Protein AF-A0A8J2PBE9-F1 (afdb_monomer)

Nearest PDB structures (foldseek):
  6i2c-assembly1_A  TM=9.239E-01  e=2.406E-12  Cricetulus griseus
  6ynb-assembly1_A  TM=8.711E-01  e=1.171E-12  Cricetulus griseus
  3fhi-assembly1_A  TM=8.487E-01  e=1.097E-12  Mus musculus
  2vo6-assembly1_A  TM=8.808E-01  e=2.569E-12  Bos taurus
  8x5l-assembly1_A  TM=8.849E-01  e=3.804E-12  Homo sapiens

Sequence (145 aa):
MGNAATKKGDPAENVREWLEKAKEEFEEKWRNPQQTGSTLDDFDRLKTLVRFPSHFSNDLKDLLRNLLQVDLTKRYGNLKNGVNDIKSHKWFQTTDWIAIFQKKVEAPFIPKCKGSGDTSNFDDYEEEVLRISSTERCAKEFADF

Mean predicted aligned error: 14.92 Å

Organism: NCBI:txid39272

Solvent-accessible surface area (backbone atoms only — not comparable to full-atom values): 9651 Å² total; per-residue (Å²): 140,78,90,84,81,83,80,82,74,63,72,66,58,57,52,51,53,49,50,53,52,52,50,50,54,48,52,49,44,65,76,53,59,79,78,68,93,66,54,76,66,49,60,57,36,62,73,76,56,85,81,74,66,84,89,57,51,69,48,53,53,50,53,47,53,35,58,69,35,82,55,61,80,69,11,58,50,60,39,96,65,22,61,50,60,54,62,70,28,75,68,36,67,86,58,58,68,65,42,52,75,69,66,67,57,84,69,97,72,78,84,89,71,90,52,98,83,59,58,88,90,56,84,92,72,88,88,74,82,87,79,79,70,97,56,93,71,64,60,81,84,51,68,87,114

Secondary structure (DSSP, 8-state):
-------PPPHHHHHHHHHHHHHHHHHHHHHS----S--HHHHHHHTT--PPPTTS-HHHHHHHHHHS-SSGGGSTTSSTTTTHHHHTSGGGTT--HHHHHTT-SPPS-----SSTT--TTS-----------SS--STTTTTT-

pLDDT: mean 84.38, std 17.73, range [35.34, 98.38]

Foldseek 3Di:
DDDDDDDDDDPVVVVVVVVVVVVVVVVVCVVPPDPPPQDPVNVVCLLPPDDDDPPDDPLRVVLCCQQSPNPQASHALNDPVRVVCVCVRPVNPVPDPVCVVVVNDDDPDDDDAPDPPGCPVDDDDDDDDDDDDPDDDPCVVVVPD

InterPro domains:
  IPR000961 AGC-kinase, C-terminal [PS51285] (93-145)
  IPR000961 AGC-kinase, C-terminal [SM00133] (93-145)

Radius of gyration: 28.7 Å; Cα contacts (8 Å, |Δi|>4): 51; chains: 1; bounding box: 52×59×82 Å

Structure (mmCIF, N/CA/C/O backbone):
data_AF-A0A8J2PBE9-F1
#
_entry.id   AF-A0A8J2PBE9-F1
#
loop_
_atom_site.group_PDB
_atom_site.id
_atom_site.type_symbol
_atom_site.label_atom_id
_atom_site.label_alt_id
_atom_site.label_comp_id
_atom_site.label_asym_id
_atom_site.label_entity_id
_atom_site.label_seq_id
_atom_site.pdbx_PDB_ins_code
_atom_site.Cartn_x
_atom_site.Cartn_y
_atom_site.Cartn_z
_atom_site.occupancy
_atom_site.B_iso_or_equiv
_atom_site.auth_seq_id
_atom_site.auth_comp_id
_atom_site.auth_asym_id
_atom_site.auth_atom_id
_atom_site.pdbx_PDB_model_num
ATOM 1 N N . MET A 1 1 ? 18.983 40.839 -60.252 1.00 36.47 1 MET A N 1
ATOM 2 C CA . MET A 1 1 ? 19.834 41.339 -59.147 1.00 36.47 1 MET A CA 1
ATOM 3 C C . MET A 1 1 ? 18.947 41.402 -57.909 1.00 36.47 1 MET A C 1
ATOM 5 O O . MET A 1 1 ? 17.977 42.129 -57.970 1.00 36.47 1 MET A O 1
ATOM 9 N N . GLY A 1 2 ? 19.082 40.658 -56.819 1.00 35.34 2 GLY A N 1
ATOM 10 C CA . GLY A 1 2 ? 19.935 39.553 -56.391 1.00 35.34 2 GLY A CA 1
ATOM 11 C C . GLY A 1 2 ? 19.274 38.972 -55.123 1.00 35.34 2 GLY A C 1
ATOM 12 O O . GLY A 1 2 ? 18.630 39.712 -54.383 1.00 35.34 2 GLY A O 1
ATOM 13 N N . ASN A 1 3 ? 19.370 37.659 -54.910 1.00 36.50 3 ASN A N 1
ATOM 14 C CA . ASN A 1 3 ? 18.843 36.989 -53.715 1.00 36.50 3 ASN A CA 1
ATOM 15 C C . ASN A 1 3 ? 19.674 37.372 -52.477 1.00 36.50 3 ASN A C 1
ATOM 17 O O . ASN A 1 3 ? 20.900 37.297 -52.530 1.00 36.50 3 ASN A O 1
ATOM 21 N N . ALA A 1 4 ? 19.027 37.715 -51.357 1.00 37.38 4 ALA A N 1
ATOM 22 C CA . ALA A 1 4 ? 19.686 37.876 -50.059 1.00 37.38 4 ALA A CA 1
ATOM 23 C C . ALA A 1 4 ? 19.420 36.639 -49.188 1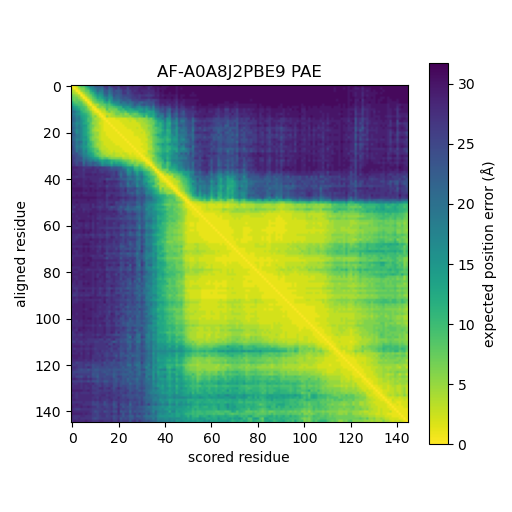.00 37.38 4 ALA A C 1
ATOM 25 O O . ALA A 1 4 ? 18.297 36.384 -48.760 1.00 37.38 4 ALA A O 1
ATOM 26 N N . ALA A 1 5 ? 20.471 35.849 -48.976 1.00 41.44 5 ALA A N 1
ATOM 27 C CA . ALA A 1 5 ? 20.466 34.645 -48.163 1.00 41.44 5 ALA A CA 1
ATOM 28 C C . ALA A 1 5 ? 20.379 34.986 -46.666 1.00 41.44 5 ALA A C 1
ATOM 30 O O . ALA A 1 5 ? 21.195 35.744 -46.138 1.00 41.44 5 ALA A O 1
ATOM 31 N N . THR A 1 6 ? 19.426 34.377 -45.965 1.00 44.22 6 THR A N 1
ATOM 32 C CA . THR A 1 6 ? 19.398 34.307 -44.501 1.00 44.22 6 THR A CA 1
ATOM 33 C C . THR A 1 6 ? 20.598 33.492 -44.016 1.00 44.22 6 THR A C 1
ATOM 35 O O . THR A 1 6 ? 20.675 32.288 -44.272 1.00 44.22 6 THR A O 1
ATOM 38 N N . LYS A 1 7 ? 21.554 34.144 -43.341 1.00 48.62 7 LYS A N 1
ATOM 39 C CA . LYS A 1 7 ? 22.711 33.492 -42.709 1.00 48.62 7 LYS A CA 1
ATOM 40 C C . LYS A 1 7 ? 22.225 32.524 -41.623 1.00 48.62 7 LYS A C 1
ATOM 42 O O . LYS A 1 7 ? 21.691 32.964 -40.611 1.00 48.62 7 LYS A O 1
ATOM 47 N N . LYS A 1 8 ? 22.417 31.215 -41.824 1.00 48.22 8 LYS A N 1
ATOM 48 C CA . LYS A 1 8 ? 22.377 30.227 -40.735 1.00 48.22 8 LYS A CA 1
ATOM 49 C C . LYS A 1 8 ? 23.594 30.480 -39.839 1.00 48.22 8 LYS A C 1
ATOM 51 O O . LYS A 1 8 ? 24.716 30.391 -40.330 1.00 48.22 8 LYS A O 1
ATOM 56 N N . GLY A 1 9 ? 23.352 30.851 -38.581 1.00 53.28 9 GLY A N 1
ATOM 57 C CA . GLY A 1 9 ? 24.383 30.951 -37.545 1.00 53.28 9 GLY A CA 1
ATOM 58 C C . GLY A 1 9 ? 25.032 29.594 -37.267 1.00 53.28 9 GLY A C 1
ATOM 59 O O . GLY A 1 9 ? 24.438 28.550 -37.550 1.00 53.28 9 GLY A O 1
ATOM 60 N N . ASP A 1 10 ? 26.264 29.627 -36.767 1.00 52.12 10 ASP A N 1
ATOM 61 C CA . ASP A 1 10 ? 27.064 28.446 -36.448 1.00 52.12 10 ASP A CA 1
ATOM 62 C C . ASP A 1 10 ? 26.337 27.573 -35.398 1.00 52.12 10 ASP A C 1
ATOM 64 O O . ASP A 1 10 ? 25.977 28.076 -34.329 1.00 52.12 10 ASP A O 1
ATOM 68 N N . PRO A 1 11 ? 26.094 26.273 -35.662 1.00 56.50 11 PRO A N 1
ATOM 69 C CA . PRO A 1 11 ? 25.459 25.365 -34.705 1.00 56.50 11 PRO A CA 1
ATOM 70 C C . PRO A 1 11 ? 26.149 25.323 -33.332 1.00 56.50 11 PRO A C 1
ATOM 72 O O . PRO A 1 11 ? 25.483 25.074 -32.327 1.00 56.50 11 PRO A O 1
ATOM 75 N N . ALA A 1 12 ? 27.462 25.574 -33.277 1.00 55.69 12 ALA A N 1
ATOM 76 C CA . ALA A 1 12 ? 28.240 25.541 -32.041 1.00 55.69 12 ALA A CA 1
ATOM 77 C C . ALA A 1 12 ? 27.987 26.756 -31.128 1.00 55.69 12 ALA A C 1
ATOM 79 O O . ALA A 1 12 ? 28.014 26.610 -29.903 1.00 55.69 12 ALA A O 1
ATOM 80 N N . GLU A 1 13 ? 27.696 27.934 -31.694 1.00 60.78 13 GLU A N 1
ATOM 81 C CA . GLU A 1 13 ? 27.341 29.127 -30.906 1.00 60.78 13 GLU A CA 1
ATOM 82 C C . GLU A 1 13 ? 26.015 28.919 -30.168 1.00 60.78 13 GLU A C 1
ATOM 84 O O . GLU A 1 13 ? 25.896 29.262 -28.994 1.00 60.78 13 GLU A O 1
ATOM 89 N N . ASN A 1 14 ? 25.065 28.238 -30.812 1.00 71.81 14 ASN A N 1
ATOM 90 C CA . ASN A 1 14 ? 23.734 27.980 -30.266 1.00 71.81 14 ASN A CA 1
ATOM 91 C C . ASN A 1 14 ? 23.762 26.990 -29.081 1.00 71.81 14 ASN A C 1
ATOM 93 O O . ASN A 1 14 ? 23.033 27.144 -28.104 1.00 71.81 14 ASN A O 1
ATOM 97 N N . VAL A 1 15 ? 24.643 25.981 -29.135 1.00 74.31 15 VAL A N 1
ATOM 98 C CA . VAL A 1 15 ? 24.850 25.033 -28.022 1.00 74.31 15 VAL A CA 1
ATOM 99 C C . VAL A 1 15 ? 25.562 25.709 -26.854 1.00 74.31 15 VAL A C 1
ATOM 101 O O . VAL A 1 15 ? 25.219 25.468 -25.698 1.00 74.31 15 VAL A O 1
ATOM 104 N N . ARG A 1 16 ? 26.536 26.578 -27.138 1.00 78.75 16 ARG A N 1
ATOM 105 C CA . ARG A 1 16 ? 27.255 27.319 -26.099 1.00 78.75 16 ARG A CA 1
ATOM 106 C C . ARG A 1 16 ? 26.335 28.292 -25.362 1.00 78.75 16 ARG A C 1
ATOM 108 O O . ARG A 1 16 ? 26.376 28.340 -24.138 1.00 78.75 16 ARG A O 1
ATOM 115 N N . GLU A 1 17 ? 25.489 29.013 -26.090 1.00 84.56 17 GLU A N 1
ATOM 116 C CA . GLU A 1 17 ? 24.481 29.906 -25.511 1.00 84.56 17 GLU A CA 1
ATOM 117 C C . GLU A 1 17 ? 23.453 29.127 -24.675 1.00 84.56 17 GLU A C 1
ATOM 119 O O . GLU A 1 17 ? 23.102 29.543 -23.570 1.00 84.56 17 GLU A O 1
ATOM 124 N N . TRP A 1 18 ? 23.041 27.943 -25.142 1.00 83.31 18 TRP A N 1
ATOM 125 C CA . TRP A 1 18 ? 22.171 27.051 -24.376 1.00 83.31 18 TRP A CA 1
ATOM 126 C C . TRP A 1 18 ? 22.820 26.564 -23.071 1.00 83.31 18 TRP A C 1
ATOM 128 O O . TRP A 1 18 ? 22.173 26.593 -22.025 1.00 83.31 18 TRP A O 1
ATOM 138 N N . LEU A 1 19 ? 24.094 26.162 -23.108 1.00 83.06 19 LEU A N 1
ATOM 139 C CA .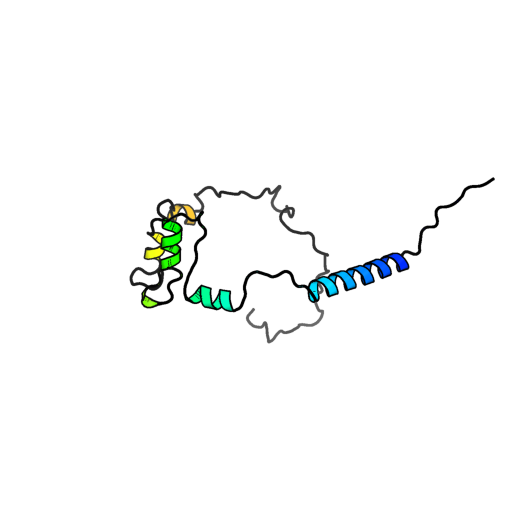 LEU A 1 19 ? 24.827 25.693 -21.926 1.00 83.06 19 LEU A CA 1
ATOM 140 C C . LEU A 1 19 ? 25.042 26.801 -20.891 1.00 83.06 19 LEU A C 1
ATOM 142 O O . LEU A 1 19 ? 24.872 26.552 -19.698 1.00 83.06 19 LEU A O 1
ATOM 146 N N . GLU A 1 20 ? 25.391 28.015 -21.324 1.00 88.38 20 GLU A N 1
ATOM 147 C CA . GLU A 1 20 ? 25.537 29.154 -20.408 1.00 88.38 20 GLU A CA 1
ATOM 148 C C . GLU A 1 20 ? 24.193 29.510 -19.764 1.00 88.38 20 GLU A C 1
ATOM 150 O O . GLU A 1 20 ? 24.119 29.657 -18.545 1.00 88.38 20 GLU A O 1
ATOM 155 N N . LYS A 1 21 ? 23.103 29.520 -20.541 1.00 86.50 21 LYS A N 1
ATOM 156 C CA . LYS A 1 21 ? 21.758 29.758 -20.003 1.00 86.50 21 LYS A CA 1
ATOM 157 C C . LYS A 1 21 ? 21.320 28.667 -19.020 1.00 86.50 21 LYS A C 1
ATOM 159 O O . LYS A 1 21 ? 20.754 28.977 -17.976 1.00 86.50 21 LYS A O 1
ATOM 164 N N . ALA A 1 22 ? 21.614 27.400 -19.315 1.00 80.69 22 ALA A N 1
ATOM 165 C CA . ALA A 1 22 ? 21.316 26.281 -18.422 1.00 80.69 22 ALA A CA 1
ATOM 166 C C . ALA A 1 22 ? 22.119 26.359 -17.112 1.00 80.69 22 ALA A C 1
ATOM 168 O O . ALA A 1 22 ? 21.595 26.063 -16.037 1.00 80.69 22 ALA A O 1
ATOM 169 N N . LYS A 1 23 ? 23.382 26.790 -17.189 1.00 86.31 23 LYS A N 1
ATOM 170 C CA . LYS A 1 23 ? 24.238 27.012 -16.022 1.00 86.31 23 LYS A CA 1
ATOM 171 C C . LYS A 1 23 ? 23.741 28.179 -15.169 1.00 86.31 23 LYS A C 1
ATOM 173 O O . LYS A 1 23 ? 23.702 28.045 -13.950 1.00 86.31 23 LYS A O 1
ATOM 178 N N . GLU A 1 24 ? 23.345 29.295 -15.780 1.00 87.38 24 GLU A N 1
ATOM 179 C CA . GLU A 1 24 ? 22.753 30.432 -15.063 1.00 87.38 24 GLU A CA 1
ATOM 180 C C . GLU A 1 24 ? 21.448 30.044 -14.366 1.00 87.38 24 GLU A C 1
ATOM 182 O O . GLU A 1 24 ? 21.283 30.339 -13.184 1.00 87.38 24 GLU A O 1
ATOM 187 N N . GLU A 1 25 ? 20.563 29.320 -15.055 1.00 81.81 25 GLU A N 1
ATOM 188 C CA . GLU A 1 25 ? 19.296 28.844 -14.493 1.00 81.81 25 GLU A CA 1
ATOM 189 C C . GLU A 1 25 ? 19.521 27.857 -13.334 1.00 81.81 25 GLU A C 1
ATOM 191 O O . GLU A 1 25 ? 18.823 27.910 -12.318 1.00 81.81 25 GLU A O 1
ATOM 196 N N . PHE A 1 26 ? 20.519 26.974 -13.451 1.00 82.69 26 PHE A N 1
ATOM 197 C CA . PHE A 1 26 ? 20.928 26.082 -12.367 1.00 82.69 26 PHE A CA 1
ATOM 198 C C . PHE A 1 26 ? 21.463 26.865 -11.166 1.00 82.69 26 PHE A C 1
ATOM 200 O O . PHE A 1 26 ? 21.021 26.637 -10.045 1.00 82.69 26 PHE A O 1
ATOM 207 N N . GLU A 1 27 ? 22.380 27.805 -11.387 1.00 77.81 27 GLU A N 1
ATOM 208 C CA . GLU A 1 27 ? 22.971 28.642 -10.340 1.00 77.81 27 GLU A CA 1
ATOM 209 C C . GLU A 1 27 ? 21.934 29.547 -9.657 1.00 77.81 27 GLU A C 1
ATOM 211 O O . GLU A 1 27 ? 22.010 29.784 -8.451 1.00 77.81 27 GLU A O 1
ATOM 216 N N . GLU A 1 28 ? 20.938 30.036 -10.396 1.00 82.19 28 GLU A N 1
ATOM 217 C CA . GLU A 1 28 ? 19.802 30.777 -9.850 1.00 82.19 28 GLU A CA 1
ATOM 218 C C . GLU A 1 28 ? 18.911 29.874 -8.988 1.00 82.19 28 GLU A C 1
ATOM 220 O O . GLU A 1 28 ? 18.625 30.219 -7.839 1.00 82.19 28 GLU A O 1
ATOM 225 N N . LYS A 1 29 ? 18.551 28.682 -9.482 1.00 73.94 29 LYS A N 1
ATOM 226 C CA . LYS A 1 29 ? 17.816 27.665 -8.705 1.00 73.94 29 LYS A CA 1
ATOM 227 C C . LYS A 1 29 ? 18.601 27.178 -7.486 1.00 73.94 29 LYS A C 1
ATOM 229 O O . LYS A 1 29 ? 17.998 26.847 -6.471 1.00 73.94 29 LYS A O 1
ATOM 234 N N . TRP A 1 30 ? 19.928 27.142 -7.567 1.00 71.88 30 TRP A N 1
ATOM 235 C CA . TRP A 1 30 ? 20.810 26.709 -6.485 1.00 71.88 30 TRP A CA 1
ATOM 236 C C . TRP A 1 30 ? 20.982 27.785 -5.410 1.00 71.88 30 TRP A C 1
ATOM 238 O O . TRP A 1 30 ? 20.957 27.481 -4.218 1.00 71.88 30 TRP A O 1
ATOM 248 N N . ARG A 1 31 ? 21.109 29.057 -5.811 1.00 75.38 31 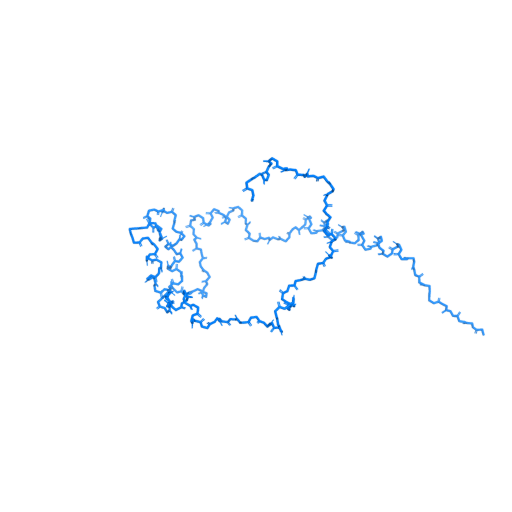ARG A N 1
ATOM 249 C CA . ARG A 1 31 ? 21.135 30.201 -4.883 1.00 75.38 31 ARG A CA 1
ATOM 250 C C . ARG A 1 31 ? 19.765 30.509 -4.284 1.00 75.38 31 ARG A C 1
ATOM 252 O O . ARG A 1 31 ? 19.706 31.090 -3.203 1.00 75.38 31 ARG A O 1
ATOM 259 N N . ASN A 1 32 ? 18.687 30.131 -4.967 1.00 71.69 32 ASN A N 1
ATOM 260 C CA . ASN A 1 32 ? 17.315 30.337 -4.522 1.00 71.69 32 ASN A CA 1
ATOM 261 C C . ASN A 1 32 ? 16.502 29.034 -4.645 1.00 71.69 32 ASN A C 1
ATOM 263 O O . ASN A 1 32 ? 15.627 28.926 -5.512 1.00 71.69 32 ASN A O 1
ATOM 267 N N . PRO A 1 33 ? 16.802 28.022 -3.807 1.00 64.44 33 PRO A N 1
ATOM 268 C CA . PRO A 1 33 ? 16.085 26.759 -3.845 1.00 64.44 33 PRO A CA 1
ATOM 269 C C . PRO A 1 33 ? 14.603 27.010 -3.574 1.00 64.44 33 PRO A C 1
ATOM 271 O O . PRO A 1 33 ? 14.241 27.744 -2.650 1.00 64.44 33 PRO A O 1
ATOM 274 N N . GLN A 1 34 ? 13.730 26.392 -4.377 1.00 58.12 34 GLN A N 1
ATOM 275 C CA . GLN A 1 34 ? 12.309 26.359 -4.050 1.00 58.12 34 GLN A CA 1
ATOM 276 C C . GLN A 1 34 ? 12.175 25.788 -2.642 1.00 58.12 34 GLN A C 1
ATOM 278 O O . GLN A 1 34 ? 12.642 24.683 -2.369 1.00 58.12 34 GLN A O 1
ATOM 283 N N . GLN A 1 35 ? 11.567 26.565 -1.749 1.00 59.44 35 GLN A N 1
ATOM 284 C CA . GLN A 1 35 ? 11.311 26.155 -0.377 1.00 59.44 35 GLN A CA 1
ATOM 285 C C . GLN A 1 35 ? 10.375 24.942 -0.411 1.00 59.44 35 GLN A C 1
ATOM 287 O O . GLN A 1 35 ? 9.153 25.083 -0.469 1.00 59.44 35 GLN A O 1
ATOM 292 N N . THR A 1 36 ? 10.931 23.731 -0.397 1.00 55.00 36 THR A N 1
ATOM 293 C CA . THR A 1 36 ? 10.186 22.544 0.015 1.00 55.00 36 THR A CA 1
ATOM 294 C C . THR A 1 36 ? 9.790 22.810 1.457 1.00 55.00 36 THR A C 1
ATOM 296 O O . THR A 1 36 ? 10.666 22.937 2.309 1.00 55.00 36 THR A O 1
ATOM 299 N N . GLY A 1 37 ? 8.493 23.008 1.702 1.00 55.69 37 GLY A N 1
ATOM 300 C CA . GLY A 1 37 ? 7.926 23.532 2.951 1.00 55.69 37 GLY A CA 1
ATOM 301 C C . GLY A 1 37 ? 8.041 22.608 4.167 1.00 55.69 37 GLY A C 1
ATOM 302 O O . GLY A 1 37 ? 7.071 22.448 4.897 1.00 55.69 37 GLY A O 1
ATOM 303 N N . SER A 1 38 ? 9.194 21.977 4.358 1.00 56.72 38 SER A N 1
ATOM 304 C CA . SER A 1 38 ? 9.540 21.169 5.516 1.00 56.72 38 SER A CA 1
ATOM 305 C C . SER A 1 38 ? 10.883 21.635 6.075 1.00 56.72 38 SER A C 1
ATOM 307 O O . SER A 1 38 ? 11.954 21.235 5.617 1.00 56.72 38 SER A O 1
ATOM 309 N N . THR A 1 39 ? 10.798 22.512 7.064 1.00 61.34 39 THR A N 1
ATOM 310 C CA . THR A 1 39 ? 11.879 22.964 7.942 1.00 61.34 39 THR A CA 1
ATOM 311 C C . THR A 1 39 ? 12.176 21.917 9.026 1.00 61.34 39 THR A C 1
ATOM 313 O O . THR A 1 39 ? 11.375 21.017 9.274 1.00 61.34 39 THR A O 1
ATOM 316 N N . LEU A 1 40 ? 13.316 22.022 9.722 1.00 55.62 40 LEU A N 1
ATOM 317 C CA . LEU A 1 40 ? 13.623 21.156 10.876 1.00 55.62 40 LEU A CA 1
ATOM 318 C C . LEU A 1 40 ? 12.555 21.253 11.985 1.00 55.62 40 LEU A C 1
ATOM 320 O O . LEU A 1 40 ? 12.257 20.251 12.637 1.00 55.62 40 LEU A O 1
ATOM 324 N N . ASP A 1 41 ? 11.914 22.416 12.129 1.00 59.50 41 ASP A N 1
ATOM 325 C CA . ASP A 1 41 ? 10.777 22.615 13.032 1.00 59.50 41 ASP A CA 1
ATOM 326 C C . ASP A 1 41 ? 9.540 21.814 12.592 1.00 59.50 41 ASP A C 1
ATOM 328 O O . ASP A 1 41 ? 8.749 21.392 13.436 1.00 59.50 41 ASP A O 1
ATOM 332 N N . ASP A 1 42 ? 9.374 21.539 11.293 1.00 61.00 42 ASP A N 1
ATOM 333 C CA . ASP A 1 42 ? 8.296 20.681 10.789 1.00 61.00 42 ASP A CA 1
ATOM 334 C C . ASP A 1 42 ? 8.520 19.212 11.164 1.00 61.00 42 ASP A C 1
ATOM 336 O O . ASP A 1 42 ? 7.562 18.511 11.495 1.00 61.00 42 ASP A O 1
ATOM 340 N N . PHE A 1 43 ? 9.776 18.757 11.224 1.00 58.62 43 PHE A N 1
ATOM 341 C CA . PHE A 1 43 ? 10.109 17.421 11.728 1.00 58.62 43 PHE A CA 1
ATOM 342 C C . PHE A 1 43 ? 9.879 17.288 13.239 1.00 58.62 43 PHE A C 1
ATOM 344 O O . PHE A 1 43 ? 9.458 16.225 13.701 1.00 58.62 43 PHE A O 1
ATOM 351 N N . ASP A 1 44 ? 10.102 18.348 14.019 1.00 56.66 44 ASP A N 1
ATOM 352 C CA . ASP A 1 44 ? 9.830 18.337 15.462 1.00 56.66 44 ASP A CA 1
ATOM 353 C C . ASP A 1 44 ? 8.328 18.490 15.780 1.00 56.66 44 ASP A C 1
ATOM 355 O O . ASP A 1 44 ? 7.795 17.857 16.698 1.00 56.66 44 ASP A O 1
ATOM 359 N N . ARG A 1 45 ? 7.589 19.216 14.931 1.00 53.16 45 ARG A N 1
ATOM 360 C CA . ARG A 1 45 ? 6.114 19.247 14.938 1.00 53.16 45 ARG A CA 1
ATOM 361 C C . ARG A 1 45 ? 5.501 17.906 14.551 1.00 53.16 45 ARG A C 1
ATOM 363 O O . ARG A 1 45 ? 4.481 17.531 15.131 1.00 53.16 45 ARG A O 1
ATOM 370 N N . LEU A 1 46 ? 6.128 17.151 13.647 1.00 53.75 46 LEU A N 1
ATOM 371 C CA . LEU A 1 46 ? 5.691 15.798 13.290 1.00 53.75 46 LEU A CA 1
ATOM 372 C C . LEU A 1 46 ? 5.710 14.848 14.499 1.00 53.75 46 LEU A C 1
ATOM 374 O O . LEU A 1 46 ? 4.873 13.951 14.588 1.00 53.75 46 LEU A O 1
ATOM 378 N N . LYS A 1 47 ? 6.620 15.067 15.459 1.00 54.28 47 LYS A N 1
ATOM 379 C CA . LYS A 1 47 ? 6.695 14.271 16.695 1.00 54.28 47 LYS A CA 1
ATOM 380 C C . LYS A 1 47 ? 5.574 14.573 17.691 1.00 54.28 47 LYS A C 1
ATOM 382 O O . LYS A 1 47 ? 5.351 13.764 18.586 1.00 54.28 47 LYS A O 1
ATOM 387 N N . THR A 1 48 ? 4.905 15.725 17.594 1.00 52.47 48 THR A N 1
ATOM 388 C CA . THR A 1 48 ? 4.074 16.243 18.699 1.00 52.47 48 THR A CA 1
ATOM 389 C C . THR A 1 48 ? 2.655 16.652 18.302 1.00 52.47 48 THR A C 1
ATOM 391 O O . THR A 1 48 ? 1.744 16.512 19.118 1.00 52.47 48 THR A O 1
ATOM 394 N N . LEU A 1 49 ? 2.413 17.108 17.069 1.00 57.56 49 LEU A N 1
ATOM 395 C CA . LEU A 1 49 ? 1.108 17.607 16.623 1.00 57.56 49 LEU A CA 1
ATOM 396 C C . LEU A 1 49 ? 0.857 17.257 15.153 1.00 57.56 49 LEU A C 1
ATOM 398 O O . LEU A 1 49 ? 1.132 18.045 14.247 1.00 57.56 49 LEU A O 1
ATOM 402 N N . VAL A 1 50 ? 0.244 16.097 14.913 1.00 68.00 50 VAL A N 1
ATOM 403 C CA . VAL A 1 50 ? -0.281 15.768 13.583 1.00 68.00 50 VAL A CA 1
ATOM 404 C C . VAL A 1 50 ? -1.469 16.689 13.288 1.00 68.00 50 VAL A C 1
ATOM 406 O O . VAL A 1 50 ? -2.574 16.508 13.807 1.00 68.00 50 VAL A O 1
ATOM 409 N N . ARG A 1 51 ? -1.242 17.718 12.466 1.00 81.31 51 ARG A N 1
ATOM 410 C CA . ARG A 1 51 ? -2.315 18.555 11.917 1.00 81.31 51 ARG A CA 1
ATOM 411 C C . ARG A 1 51 ? -2.914 17.851 10.709 1.00 81.31 51 ARG A C 1
ATOM 413 O O . ARG A 1 51 ? -2.231 17.617 9.720 1.00 81.31 51 ARG A O 1
ATOM 420 N N . PHE A 1 52 ? -4.202 17.535 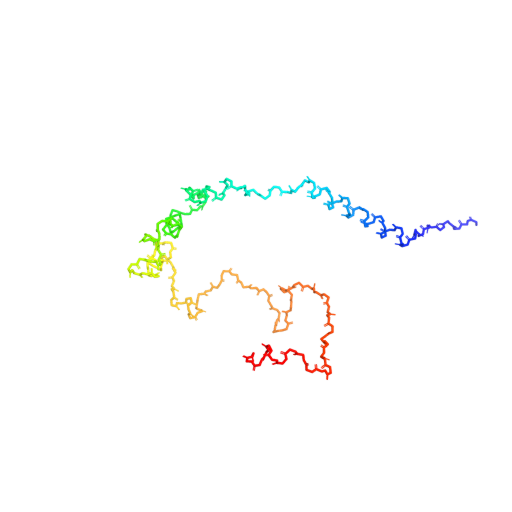10.784 1.00 85.75 52 PHE A N 1
ATOM 421 C CA . PHE A 1 52 ? -4.912 16.910 9.674 1.0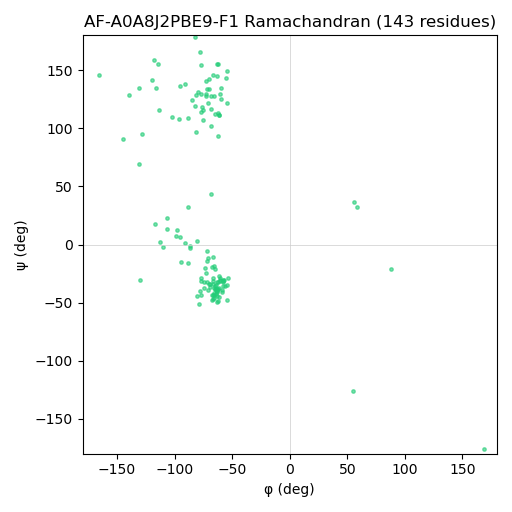0 85.75 52 PHE A CA 1
ATOM 422 C C . PHE A 1 52 ? -5.544 17.960 8.759 1.00 85.75 52 PHE A C 1
ATOM 424 O O . PHE A 1 52 ? -6.163 18.901 9.270 1.00 85.75 52 PHE A O 1
ATOM 431 N N . PRO A 1 53 ? -5.474 17.780 7.428 1.00 90.81 53 PRO A N 1
ATOM 432 C CA . PRO A 1 53 ? -6.240 18.595 6.498 1.00 90.81 53 PRO A CA 1
ATOM 433 C C . PRO A 1 53 ? -7.743 18.580 6.811 1.00 90.81 53 PRO A C 1
ATOM 435 O O . PRO A 1 53 ? -8.297 17.591 7.306 1.00 90.81 53 PRO A O 1
ATOM 438 N N . SER A 1 54 ? -8.427 19.684 6.505 1.00 90.50 54 SER A N 1
ATOM 439 C CA . SER A 1 54 ? -9.861 19.839 6.787 1.00 90.50 54 SER A CA 1
ATOM 440 C C . SER A 1 54 ? -10.717 18.800 6.059 1.00 90.50 54 SER A C 1
ATOM 442 O O . SER A 1 54 ? -11.646 18.267 6.659 1.00 90.50 54 SER A O 1
ATOM 444 N N . HIS A 1 55 ? -10.345 18.455 4.824 1.00 93.88 55 HIS A N 1
ATOM 445 C CA . HIS A 1 55 ? -11.045 17.499 3.963 1.00 93.88 55 HIS A CA 1
ATOM 446 C C . HIS A 1 55 ? -10.903 16.029 4.393 1.00 93.88 55 HIS A C 1
ATOM 448 O O . HIS A 1 55 ? -11.540 15.160 3.805 1.00 93.88 55 HIS A O 1
ATOM 454 N N . PHE A 1 56 ? -10.094 15.716 5.410 1.00 95.31 56 PHE A N 1
ATOM 455 C CA . PHE A 1 56 ? -10.031 14.354 5.939 1.00 95.31 56 PHE A CA 1
ATOM 456 C C . PHE A 1 56 ? -11.309 14.026 6.718 1.00 95.31 56 PHE A C 1
ATOM 458 O O . PHE A 1 56 ? -11.741 14.802 7.580 1.00 95.31 56 PHE A O 1
ATOM 465 N N . SER A 1 57 ? -11.874 12.842 6.466 1.00 96.81 57 SER A N 1
ATOM 466 C CA . SER A 1 57 ? -12.991 12.326 7.259 1.00 96.81 57 SER A CA 1
ATOM 467 C C . SER A 1 57 ? -12.570 12.097 8.713 1.00 96.81 57 SER A C 1
ATOM 469 O O . SER A 1 57 ? -11.390 11.902 9.020 1.00 96.81 57 SER A O 1
ATOM 471 N N . ASN A 1 58 ? -13.534 12.122 9.634 1.00 97.00 58 ASN A N 1
ATOM 472 C CA . ASN A 1 58 ? -13.248 11.889 11.050 1.00 97.00 58 ASN A CA 1
ATOM 473 C C . ASN A 1 58 ? -12.691 10.483 11.294 1.00 97.00 58 ASN A C 1
ATOM 475 O O . ASN A 1 58 ? -11.737 10.353 12.056 1.00 97.00 58 ASN A O 1
ATOM 479 N N . ASP A 1 59 ? -13.207 9.471 10.590 1.00 97.38 59 ASP A N 1
ATOM 480 C CA . ASP A 1 59 ? -12.694 8.101 10.679 1.00 97.38 59 ASP A CA 1
ATOM 481 C C . ASP A 1 59 ? -11.247 8.004 10.174 1.00 97.38 59 ASP A C 1
ATOM 483 O O . ASP A 1 59 ? -10.430 7.317 10.777 1.00 97.38 59 ASP A O 1
ATOM 487 N N . LEU A 1 60 ? -10.881 8.736 9.113 1.00 96.50 60 LEU A N 1
ATOM 488 C CA . LEU A 1 60 ? -9.491 8.770 8.646 1.00 96.50 60 LEU A CA 1
ATOM 489 C C . LEU A 1 60 ? -8.576 9.426 9.685 1.00 96.50 60 LEU A C 1
ATOM 491 O O . LEU A 1 60 ? -7.514 8.897 10.003 1.00 96.50 60 LEU A O 1
ATOM 495 N N . LYS A 1 61 ? -8.991 10.572 10.239 1.00 94.31 61 LYS A N 1
ATOM 496 C CA . LYS A 1 61 ? -8.231 11.266 11.291 1.00 94.31 61 LYS A CA 1
ATOM 497 C C . LYS A 1 61 ? -8.039 10.367 12.512 1.00 94.31 61 LYS A C 1
ATOM 499 O O . LYS A 1 61 ? -6.959 10.370 13.094 1.00 94.31 61 LYS A O 1
ATOM 504 N N . ASP A 1 62 ? -9.063 9.614 12.902 1.00 95.69 62 ASP A N 1
ATOM 505 C CA . ASP A 1 62 ? -8.993 8.698 14.041 1.00 95.69 62 ASP A CA 1
ATOM 506 C C . ASP A 1 62 ? -8.033 7.530 13.795 1.00 95.69 62 ASP A C 1
ATOM 508 O O . ASP A 1 62 ? -7.132 7.291 14.603 1.00 95.69 62 ASP A O 1
ATOM 512 N N . LEU A 1 63 ? -8.130 6.890 12.626 1.00 96.56 63 LEU A N 1
ATOM 513 C CA . LEU A 1 63 ? -7.190 5.848 12.213 1.00 96.56 63 LEU A CA 1
ATOM 514 C C . LEU A 1 63 ? -5.744 6.360 12.266 1.00 96.56 63 LEU A C 1
ATOM 516 O O . LEU A 1 63 ? -4.868 5.718 12.846 1.00 96.56 63 LEU A O 1
ATOM 520 N N . LEU A 1 64 ? -5.494 7.543 11.698 1.00 94.25 64 LEU A N 1
ATOM 521 C CA . LEU A 1 64 ? -4.158 8.131 11.651 1.00 94.25 64 LEU A CA 1
ATOM 522 C C . LEU A 1 64 ? -3.615 8.475 13.039 1.00 94.25 64 LEU A C 1
ATOM 524 O O . LEU A 1 64 ? -2.426 8.286 13.262 1.00 94.25 64 LEU A O 1
ATOM 528 N N . ARG A 1 65 ? -4.443 8.924 13.991 1.00 92.44 65 ARG A N 1
ATOM 529 C CA . ARG A 1 65 ? -3.990 9.148 15.381 1.00 92.44 65 ARG A CA 1
ATOM 530 C C . ARG A 1 65 ? -3.534 7.856 16.056 1.00 92.44 65 ARG A C 1
ATOM 532 O O . ARG A 1 65 ? -2.560 7.875 16.803 1.00 92.44 65 ARG A O 1
ATOM 539 N N . ASN A 1 66 ? -4.222 6.748 15.791 1.00 94.50 66 ASN A N 1
ATOM 540 C CA . ASN A 1 66 ? -3.891 5.446 16.368 1.00 94.50 66 ASN A CA 1
ATOM 541 C C . ASN A 1 66 ? -2.681 4.776 15.684 1.00 94.50 66 ASN A C 1
ATOM 543 O O . ASN A 1 66 ? -1.938 4.035 16.330 1.00 94.50 66 ASN A O 1
ATOM 547 N N . LEU A 1 67 ? -2.448 5.058 14.397 1.00 94.56 67 LEU A N 1
ATOM 548 C CA . LEU A 1 67 ? -1.268 4.595 13.656 1.00 94.56 67 LEU A CA 1
ATOM 549 C C . LEU A 1 67 ? -0.022 5.450 13.932 1.00 94.56 67 LEU A C 1
ATOM 551 O O . LEU A 1 67 ? 1.058 4.913 14.164 1.00 94.56 67 LEU A O 1
ATOM 555 N N . LEU A 1 68 ? -0.164 6.776 13.948 1.00 91.38 68 LEU A N 1
ATOM 556 C CA . LEU A 1 68 ? 0.914 7.743 14.197 1.00 91.38 68 LEU A CA 1
ATOM 557 C C . LEU A 1 68 ? 1.083 8.037 15.696 1.00 91.38 68 LEU A C 1
ATOM 559 O O . LEU A 1 68 ? 1.443 9.142 16.097 1.00 91.38 68 LEU A O 1
ATOM 563 N N . GLN A 1 69 ? 0.807 7.040 16.534 1.00 88.81 69 GLN A N 1
ATOM 564 C CA . GLN A 1 69 ? 0.934 7.151 17.978 1.00 88.81 69 GLN A CA 1
ATOM 565 C C . GLN A 1 69 ? 2.415 7.159 18.385 1.00 88.81 69 GLN A C 1
ATOM 567 O O . GLN A 1 69 ? 3.174 6.273 17.978 1.00 88.81 69 GLN A O 1
AT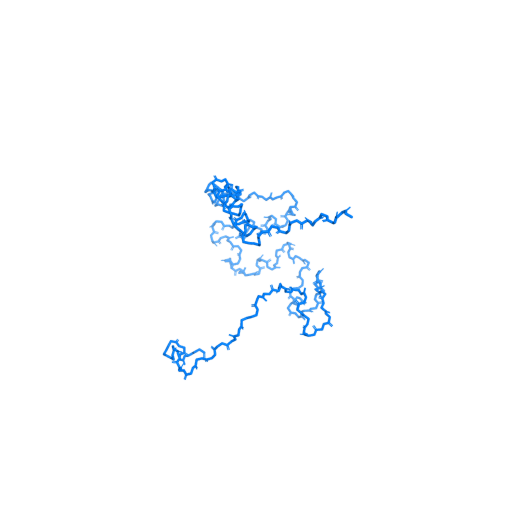OM 572 N N . VAL A 1 70 ? 2.824 8.131 19.205 1.00 87.94 70 VAL A N 1
ATOM 573 C CA . VAL A 1 70 ? 4.208 8.261 19.704 1.00 87.94 70 VAL A CA 1
ATOM 574 C C . VAL A 1 70 ? 4.554 7.092 20.626 1.00 87.94 70 VAL A C 1
ATOM 576 O O . VAL A 1 70 ? 5.615 6.485 20.505 1.00 87.94 70 VAL A O 1
ATOM 579 N N . ASP A 1 71 ? 3.622 6.740 21.509 1.00 88.44 71 ASP A N 1
ATOM 580 C CA . ASP A 1 71 ? 3.731 5.590 22.401 1.00 88.44 71 ASP A CA 1
ATOM 581 C C . ASP A 1 71 ? 3.489 4.274 21.636 1.00 88.44 71 ASP A C 1
ATOM 583 O O . ASP A 1 71 ? 2.355 3.935 21.285 1.00 88.44 71 ASP A O 1
ATOM 587 N N . LEU A 1 72 ? 4.557 3.505 21.399 1.00 90.69 72 LEU A N 1
ATOM 588 C CA . LEU A 1 72 ? 4.505 2.232 20.667 1.00 90.69 72 LEU A CA 1
ATOM 589 C C . LEU A 1 72 ? 3.532 1.225 21.286 1.00 90.69 72 LEU A C 1
ATOM 591 O O . LEU A 1 72 ? 2.941 0.427 20.560 1.00 90.69 72 LEU A O 1
ATOM 595 N N . THR A 1 73 ? 3.343 1.261 22.606 1.00 93.50 73 THR A N 1
ATOM 596 C CA . THR A 1 73 ? 2.463 0.319 23.318 1.00 93.50 73 THR A CA 1
ATOM 597 C C . THR A 1 73 ? 0.980 0.582 23.060 1.00 93.50 73 THR A C 1
ATOM 599 O O . THR A 1 73 ? 0.147 -0.276 23.337 1.00 93.50 73 THR A O 1
ATOM 602 N N . LYS A 1 74 ? 0.652 1.755 22.504 1.00 93.62 74 LYS A N 1
ATOM 603 C CA . LYS A 1 74 ? -0.706 2.180 22.139 1.00 93.62 74 LYS A CA 1
ATOM 604 C C . LYS A 1 74 ? -0.924 2.243 20.627 1.00 93.62 74 LYS A C 1
ATOM 606 O O . LYS A 1 74 ? -2.020 2.577 20.183 1.00 93.62 74 LYS A O 1
ATOM 611 N N . ARG A 1 75 ? 0.108 1.955 19.832 1.00 96.38 75 ARG A N 1
ATOM 612 C CA . ARG A 1 75 ? 0.049 2.038 18.375 1.00 96.38 75 ARG A CA 1
ATOM 613 C C . ARG A 1 75 ? -0.700 0.838 17.799 1.00 96.38 75 ARG A C 1
ATOM 615 O O . ARG A 1 75 ? -0.371 -0.310 18.101 1.00 96.38 75 ARG A O 1
ATOM 622 N N . TYR A 1 76 ? -1.676 1.099 16.933 1.00 97.31 76 TYR A N 1
ATOM 623 C CA . TYR A 1 76 ? -2.368 0.043 16.190 1.00 97.31 76 TYR A CA 1
ATOM 624 C C . TYR A 1 76 ? -1.377 -0.826 15.406 1.00 97.31 76 TYR A C 1
ATOM 626 O O . TYR A 1 76 ? -0.370 -0.337 14.896 1.00 97.31 76 TYR A O 1
ATOM 634 N N . GLY A 1 77 ? -1.654 -2.128 15.333 1.00 96.06 77 GLY A N 1
ATOM 635 C CA . GLY A 1 77 ? -0.715 -3.122 14.807 1.00 96.06 77 GLY A CA 1
ATOM 636 C C . GLY A 1 77 ? 0.238 -3.702 15.858 1.00 96.06 77 GLY A C 1
ATOM 637 O O . GLY A 1 77 ? 0.721 -4.811 15.657 1.00 96.06 77 GLY A O 1
ATOM 638 N N . ASN A 1 78 ? 0.454 -3.011 16.985 1.00 95.69 78 ASN A N 1
ATOM 639 C CA . ASN A 1 78 ? 1.328 -3.459 18.080 1.00 95.69 78 ASN A CA 1
ATOM 640 C C . ASN A 1 78 ? 0.565 -3.791 19.380 1.00 95.69 78 ASN A C 1
ATOM 642 O O . ASN A 1 78 ? 1.166 -4.124 20.399 1.00 95.69 78 ASN A O 1
ATOM 646 N N . LEU A 1 79 ? -0.766 -3.686 19.363 1.00 95.56 79 LEU A N 1
ATOM 647 C CA . LEU A 1 79 ? -1.625 -4.077 20.481 1.00 95.56 79 LEU A CA 1
ATOM 648 C C . LEU A 1 79 ? -1.881 -5.590 20.471 1.00 95.56 79 LEU A C 1
ATOM 650 O O . LEU A 1 79 ? -1.488 -6.309 19.553 1.00 95.56 79 LEU A O 1
ATOM 654 N N . LYS A 1 80 ? -2.631 -6.079 21.464 1.00 96.31 80 LYS A N 1
ATOM 655 C CA . LYS A 1 80 ? -2.983 -7.501 21.597 1.00 96.31 80 LYS A CA 1
ATOM 656 C C . LYS A 1 80 ? -3.692 -8.086 20.366 1.00 96.31 80 LYS A C 1
ATOM 658 O O . LYS A 1 80 ? -3.463 -9.249 20.049 1.00 96.31 80 LYS A O 1
ATOM 663 N N . ASN A 1 81 ? -4.536 -7.314 19.675 1.00 96.25 81 ASN A N 1
ATOM 664 C CA . ASN A 1 81 ? -5.225 -7.792 18.469 1.00 96.25 81 ASN A CA 1
ATOM 665 C C . ASN A 1 81 ? -4.383 -7.605 17.191 1.00 96.25 81 ASN A C 1
ATOM 667 O O . ASN A 1 81 ? -4.814 -8.008 16.105 1.00 96.25 81 ASN A O 1
ATOM 671 N N . GLY A 1 82 ? -3.193 -7.004 17.299 1.00 96.38 82 GLY A N 1
ATOM 672 C CA . GLY A 1 82 ? -2.264 -6.789 16.196 1.00 96.38 82 GLY A CA 1
ATOM 673 C C . GLY A 1 82 ? -2.903 -6.042 15.026 1.00 96.38 82 GLY A C 1
ATOM 674 O O . GLY A 1 82 ? -3.484 -4.969 15.180 1.00 96.38 82 GLY A O 1
ATOM 675 N N . VAL A 1 83 ? -2.807 -6.626 13.829 1.00 97.50 83 VAL A N 1
ATOM 676 C CA . VAL A 1 83 ? -3.355 -6.047 12.589 1.00 97.50 83 VAL A CA 1
ATOM 677 C C . VAL A 1 83 ? -4.882 -5.934 12.594 1.00 97.50 83 VAL A C 1
ATOM 679 O O . VAL A 1 83 ? -5.440 -5.141 11.835 1.00 97.50 83 VAL A O 1
ATOM 682 N N . ASN A 1 84 ? -5.580 -6.704 13.433 1.00 97.69 84 ASN A N 1
ATOM 683 C CA . ASN A 1 84 ? -7.038 -6.694 13.429 1.00 97.69 84 ASN A CA 1
ATOM 684 C C . ASN A 1 84 ? -7.601 -5.351 13.900 1.00 97.69 84 ASN A C 1
ATOM 686 O O . ASN A 1 84 ? -8.602 -4.932 13.335 1.00 97.69 84 ASN A O 1
ATOM 690 N N . ASP A 1 85 ? -6.919 -4.629 14.799 1.00 97.25 85 ASP A N 1
ATOM 691 C CA . ASP A 1 85 ? -7.341 -3.277 15.208 1.00 97.25 85 ASP A CA 1
ATOM 692 C C . ASP A 1 85 ? -7.376 -2.299 14.020 1.00 97.25 85 ASP A C 1
ATOM 694 O O . ASP A 1 85 ? -8.191 -1.381 13.982 1.00 97.25 85 ASP A O 1
ATOM 698 N N . ILE A 1 86 ? -6.527 -2.525 13.009 1.00 97.94 86 ILE A N 1
ATOM 699 C CA . ILE A 1 86 ? -6.522 -1.754 11.761 1.00 97.94 86 ILE A CA 1
ATOM 700 C C . ILE A 1 86 ? -7.654 -2.238 10.853 1.00 97.94 86 ILE A C 1
ATOM 702 O O . ILE A 1 86 ? -8.460 -1.434 10.392 1.00 97.94 86 ILE A O 1
ATOM 706 N N . LYS A 1 87 ? -7.746 -3.553 10.611 1.00 97.75 87 LYS A N 1
ATOM 707 C CA . LYS A 1 87 ? -8.733 -4.130 9.683 1.00 97.75 87 LYS A CA 1
ATOM 708 C C . LYS A 1 87 ? -10.184 -3.907 10.109 1.00 97.75 87 LYS A C 1
ATOM 710 O O . LYS A 1 87 ? -11.043 -3.795 9.239 1.00 97.75 87 LYS A O 1
ATOM 715 N N . SER A 1 88 ? -10.456 -3.863 11.414 1.00 97.19 88 SER A N 1
ATOM 716 C CA . SER A 1 88 ? -11.794 -3.634 11.971 1.00 97.19 88 SER A CA 1
ATOM 717 C C . SER A 1 88 ? -12.106 -2.160 12.236 1.00 97.19 88 SER A C 1
ATOM 719 O O . SER A 1 88 ? -13.176 -1.851 12.760 1.00 97.19 88 SER A O 1
ATOM 721 N N . HIS A 1 89 ? -11.187 -1.241 11.930 1.00 98.38 89 HIS A N 1
ATOM 722 C CA . HIS A 1 89 ? -11.412 0.184 12.137 1.00 98.38 89 HIS A CA 1
ATOM 723 C C . HIS A 1 89 ? -12.524 0.712 11.213 1.00 98.38 89 HIS A C 1
ATOM 725 O O . HIS A 1 89 ? -12.627 0.297 10.059 1.00 98.38 89 HIS A O 1
ATOM 731 N N . LYS A 1 90 ? -13.319 1.688 11.679 1.00 98.06 90 LYS A N 1
ATOM 732 C CA . LYS A 1 90 ? -14.467 2.249 10.933 1.00 98.06 90 LYS A CA 1
ATOM 733 C C . LYS A 1 90 ? -14.109 2.757 9.538 1.00 98.06 90 LYS A C 1
ATOM 735 O O . LYS A 1 90 ? -14.884 2.596 8.605 1.00 98.06 90 LYS A O 1
ATOM 740 N N . TRP A 1 91 ? -12.909 3.312 9.381 1.00 98.38 91 TRP A N 1
ATOM 741 C CA . TRP A 1 91 ? -12.407 3.762 8.079 1.00 98.38 91 TRP A CA 1
ATOM 742 C C . TRP A 1 91 ? -12.356 2.637 7.028 1.00 98.38 91 TRP A C 1
ATOM 744 O O . TRP A 1 91 ? -12.586 2.890 5.852 1.00 98.38 91 TRP A O 1
ATOM 754 N N . PHE A 1 92 ? -12.120 1.393 7.457 1.00 98.19 92 PHE A N 1
ATOM 755 C CA . PHE A 1 92 ? -12.111 0.200 6.609 1.00 98.19 92 PHE A CA 1
ATOM 756 C C . PHE A 1 92 ? -13.435 -0.581 6.644 1.00 98.19 92 PHE A C 1
ATOM 758 O O . PHE A 1 92 ? -13.492 -1.705 6.154 1.00 98.19 92 PHE A O 1
ATOM 765 N N . GLN A 1 93 ? -14.521 -0.023 7.189 1.00 97.12 93 GLN A N 1
ATOM 766 C CA . GLN A 1 93 ? -15.796 -0.741 7.330 1.00 97.12 93 GLN A CA 1
ATOM 767 C C . GLN A 1 93 ? -16.356 -1.248 5.990 1.00 97.12 93 GLN A C 1
ATOM 769 O O . GLN A 1 93 ? -16.998 -2.294 5.942 1.00 97.12 93 GLN A O 1
ATOM 774 N N . THR A 1 94 ? -16.116 -0.520 4.902 1.00 96.62 94 THR A N 1
ATOM 775 C CA . THR A 1 94 ? -16.556 -0.887 3.547 1.00 96.62 94 THR A CA 1
ATOM 776 C C . THR A 1 94 ? -15.569 -1.806 2.821 1.00 96.62 94 THR A C 1
ATOM 778 O O . THR A 1 94 ? -15.807 -2.185 1.677 1.00 96.62 94 THR A O 1
ATOM 781 N N . THR A 1 95 ? -14.447 -2.152 3.455 1.00 97.69 95 THR A N 1
ATOM 782 C CA . THR A 1 95 ? -13.372 -2.939 2.848 1.00 97.69 95 THR A CA 1
ATOM 783 C C . THR A 1 95 ? -13.628 -4.428 3.043 1.00 97.69 95 THR A C 1
ATOM 785 O O . THR A 1 95 ? -13.457 -4.965 4.137 1.00 97.69 95 THR A O 1
ATOM 788 N N . ASP A 1 96 ? -13.980 -5.125 1.964 1.00 97.50 96 ASP A N 1
ATOM 789 C CA . ASP A 1 96 ? -13.988 -6.588 1.948 1.00 97.50 96 ASP A CA 1
ATOM 790 C C . ASP A 1 96 ? -12.569 -7.119 1.697 1.00 97.50 96 ASP A C 1
ATOM 792 O O . ASP A 1 96 ? -12.087 -7.222 0.565 1.00 97.50 96 ASP A O 1
ATOM 796 N N . TRP A 1 97 ? -11.890 -7.472 2.787 1.00 97.62 97 TRP A N 1
ATOM 797 C CA . TRP A 1 97 ? -10.523 -7.990 2.756 1.00 97.62 97 TRP A CA 1
ATOM 798 C C . TRP A 1 97 ? -10.380 -9.293 1.958 1.00 97.62 97 TRP A C 1
ATOM 800 O O . TRP A 1 97 ? -9.328 -9.520 1.356 1.00 97.62 97 TRP A O 1
ATOM 810 N N . ILE A 1 98 ? -11.411 -10.144 1.935 1.00 97.88 98 ILE A N 1
ATOM 811 C CA . ILE A 1 98 ? -11.374 -11.414 1.201 1.00 97.88 98 ILE A CA 1
ATOM 812 C C . ILE A 1 98 ? -11.575 -11.159 -0.291 1.00 97.88 98 ILE A C 1
ATOM 814 O O . ILE A 1 98 ? -10.832 -11.712 -1.104 1.00 97.88 98 ILE A O 1
ATOM 818 N N . ALA A 1 99 ? -12.515 -10.289 -0.666 1.00 97.69 99 ALA A N 1
ATOM 819 C CA . ALA A 1 99 ? -12.721 -9.916 -2.063 1.00 97.69 99 ALA A CA 1
ATOM 820 C C . ALA A 1 99 ? -11.493 -9.209 -2.656 1.00 97.69 99 ALA A C 1
ATOM 822 O O . ALA A 1 99 ? -11.117 -9.507 -3.791 1.00 97.69 99 ALA A O 1
ATOM 823 N N . ILE A 1 100 ? -10.825 -8.334 -1.892 1.00 97.94 100 ILE A N 1
ATOM 824 C CA . ILE A 1 100 ? -9.565 -7.700 -2.318 1.00 97.94 100 ILE A CA 1
ATOM 825 C C . ILE A 1 100 ? -8.481 -8.756 -2.537 1.00 97.94 100 ILE A C 1
ATOM 827 O O . ILE A 1 100 ? -7.854 -8.777 -3.596 1.00 97.94 100 ILE A O 1
ATOM 831 N N . PHE A 1 101 ? -8.288 -9.669 -1.579 1.00 97.62 101 PHE A N 1
ATOM 832 C CA . PHE A 1 101 ? -7.304 -10.748 -1.705 1.00 97.62 101 PHE A CA 1
ATOM 833 C C . PHE A 1 101 ? -7.568 -11.636 -2.931 1.00 97.62 101 PHE A C 1
ATOM 835 O O . PHE A 1 101 ? -6.642 -12.012 -3.647 1.00 97.62 101 PHE A O 1
ATOM 842 N N . GLN A 1 102 ? -8.840 -11.920 -3.218 1.00 98.25 102 GLN A N 1
ATOM 843 C CA . GLN A 1 102 ? -9.271 -12.697 -4.382 1.00 98.25 102 GLN A CA 1
ATOM 844 C C . GLN A 1 102 ? -9.322 -11.886 -5.687 1.00 98.25 102 GLN A C 1
ATOM 846 O O . GLN A 1 102 ? -9.726 -12.437 -6.710 1.00 98.25 102 GLN A O 1
ATOM 851 N N . LYS A 1 103 ? -8.929 -10.603 -5.672 1.00 97.50 103 LYS A N 1
ATOM 852 C CA . LYS A 1 103 ? -8.980 -9.686 -6.825 1.00 97.50 103 LYS A CA 1
ATOM 853 C C . LYS A 1 103 ? -10.382 -9.561 -7.446 1.00 97.50 103 LYS A C 1
ATOM 855 O O . LYS A 1 103 ? -10.523 -9.462 -8.660 1.00 97.50 103 LYS A O 1
ATOM 860 N N . LYS A 1 104 ? -11.424 -9.593 -6.610 1.00 97.69 104 LYS A N 1
ATOM 861 C CA . LYS A 1 104 ? -12.839 -9.492 -7.017 1.00 97.69 104 LYS A CA 1
ATOM 862 C C . LYS A 1 104 ? -13.405 -8.075 -6.949 1.00 97.69 104 LYS A C 1
ATOM 864 O O . LYS A 1 104 ? -14.482 -7.834 -7.479 1.00 97.69 104 LYS A O 1
ATOM 869 N N . VAL A 1 105 ? -12.714 -7.160 -6.272 1.00 97.06 105 VAL A N 1
ATOM 870 C CA . VAL A 1 105 ? -13.100 -5.745 -6.215 1.00 97.06 105 VAL A CA 1
ATOM 871 C C . VAL A 1 105 ? -12.650 -5.058 -7.500 1.00 97.06 105 VAL A C 1
ATOM 873 O O . VAL A 1 105 ? -11.499 -5.207 -7.908 1.00 97.06 105 VAL A O 1
ATOM 876 N N . GLU A 1 106 ? -13.551 -4.306 -8.127 1.00 96.50 106 GLU A N 1
ATOM 877 C CA . GLU A 1 106 ? -13.226 -3.482 -9.289 1.00 96.50 106 GLU A CA 1
ATOM 878 C C . GLU A 1 106 ? -12.253 -2.366 -8.887 1.00 96.50 106 GLU A C 1
ATOM 880 O O . GLU A 1 106 ? -12.477 -1.643 -7.913 1.00 96.50 106 GLU A O 1
ATOM 885 N N . ALA A 1 107 ? -11.143 -2.242 -9.616 1.00 96.44 107 ALA A N 1
ATOM 886 C CA . ALA A 1 107 ? -10.168 -1.201 -9.341 1.00 96.44 107 ALA A CA 1
ATOM 887 C C . ALA A 1 107 ? -10.712 0.169 -9.787 1.00 96.44 107 ALA A C 1
ATOM 889 O O . ALA A 1 107 ? -11.296 0.272 -10.865 1.00 96.44 107 ALA A O 1
ATOM 890 N N . PRO A 1 108 ? -10.467 1.247 -9.021 1.00 97.06 108 PRO A N 1
ATOM 891 C CA . PRO A 1 108 ? -10.954 2.586 -9.364 1.00 97.06 108 PRO A CA 1
ATOM 892 C C . PRO A 1 108 ? -10.314 3.154 -10.639 1.00 97.06 108 PRO A C 1
ATOM 894 O O . PRO A 1 108 ? -10.823 4.107 -11.221 1.00 97.06 108 PRO A O 1
ATOM 897 N N . PHE A 1 109 ? -9.182 2.592 -11.059 1.00 96.62 109 PHE A N 1
ATOM 898 C CA . PHE A 1 109 ? -8.482 2.967 -12.272 1.00 96.62 109 PHE A CA 1
ATOM 899 C C . PHE A 1 109 ? -7.960 1.714 -12.966 1.00 96.62 109 PHE A C 1
ATOM 901 O O . PHE A 1 109 ? -7.272 0.895 -12.355 1.00 96.62 109 PHE A O 1
ATOM 908 N N . ILE A 1 110 ? -8.266 1.606 -14.256 1.00 95.69 110 ILE A N 1
ATOM 909 C CA . ILE A 1 110 ? -7.715 0.593 -15.149 1.00 95.69 110 ILE A CA 1
ATOM 910 C C . ILE A 1 110 ? -6.844 1.326 -16.177 1.00 95.69 110 ILE A C 1
ATOM 912 O O . ILE A 1 110 ? -7.381 2.134 -16.945 1.00 95.69 110 ILE A O 1
ATOM 916 N N . PRO A 1 111 ? -5.518 1.096 -16.198 1.00 95.69 111 PRO A N 1
ATOM 917 C CA . PRO A 1 111 ? -4.643 1.722 -17.178 1.00 95.69 111 PRO A CA 1
ATOM 918 C C . PRO A 1 111 ? -5.010 1.266 -18.590 1.00 95.69 111 PRO A C 1
ATOM 920 O O . PRO A 1 111 ? -5.414 0.124 -18.820 1.00 95.69 111 PRO A O 1
ATOM 923 N N . LYS A 1 112 ? -4.874 2.177 -19.554 1.00 95.81 112 LYS A N 1
ATOM 924 C CA . LYS A 1 112 ? -5.118 1.865 -20.962 1.00 95.81 112 LYS A CA 1
ATOM 925 C C . LYS A 1 112 ? -3.923 1.081 -21.491 1.00 95.81 112 LYS A C 1
ATOM 927 O O . LYS A 1 112 ? -2.824 1.622 -21.529 1.00 95.81 112 LYS A O 1
ATOM 932 N N . CYS A 1 113 ? -4.160 -0.151 -21.929 1.00 95.00 113 CYS A N 1
ATOM 933 C CA . CYS A 1 113 ? -3.159 -0.992 -22.577 1.00 95.00 113 CYS A CA 1
ATOM 934 C 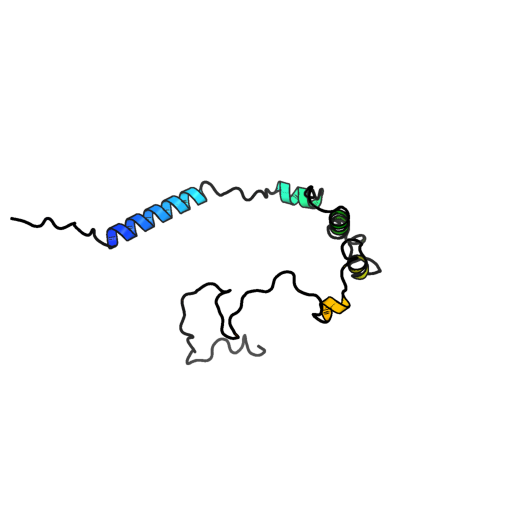C . CYS A 1 113 ? -3.743 -1.570 -23.869 1.00 95.00 113 CYS A C 1
ATOM 936 O O . CYS A 1 113 ? -4.878 -2.050 -23.889 1.00 95.00 113 CYS A O 1
ATOM 938 N N . LYS A 1 114 ? -2.969 -1.532 -24.951 1.00 94.50 114 LYS A N 1
ATOM 939 C CA . LYS A 1 114 ? -3.348 -2.028 -26.282 1.00 94.50 114 LYS A CA 1
ATOM 940 C C . LYS A 1 114 ? -3.021 -3.510 -26.481 1.00 94.50 114 LYS A C 1
ATOM 942 O O . LYS A 1 114 ? -3.531 -4.120 -27.415 1.00 94.50 114 LYS A O 1
ATOM 947 N N . GLY A 1 115 ? -2.176 -4.090 -25.629 1.00 94.75 115 GLY A N 1
ATOM 948 C CA . GLY A 1 115 ? -1.758 -5.488 -25.715 1.00 94.75 115 GLY A CA 1
ATOM 949 C C . GLY A 1 115 ? -0.591 -5.814 -24.785 1.00 94.75 115 GLY A C 1
ATOM 950 O O . GLY A 1 115 ? -0.140 -4.965 -24.022 1.00 94.75 115 GLY A O 1
ATOM 951 N N . SER A 1 116 ? -0.092 -7.050 -24.857 1.00 95.44 116 SER A N 1
ATOM 952 C CA . SER A 1 116 ? 0.962 -7.562 -23.966 1.00 95.44 116 SER A CA 1
ATOM 953 C C . SER A 1 116 ? 2.338 -6.913 -24.153 1.00 95.44 116 SER A C 1
ATOM 955 O O . SER A 1 116 ? 3.170 -7.021 -23.263 1.00 95.44 116 SER A O 1
ATOM 957 N N . GLY A 1 117 ? 2.587 -6.276 -25.299 1.00 95.62 117 GLY A N 1
ATOM 958 C CA . GLY A 1 117 ? 3.826 -5.545 -25.590 1.00 95.62 117 GLY A CA 1
ATOM 959 C C . GLY A 1 117 ? 3.663 -4.025 -25.575 1.00 95.62 117 GLY A C 1
ATOM 960 O O . GLY A 1 117 ? 4.513 -3.331 -26.116 1.00 95.62 117 GLY A O 1
ATOM 961 N N . ASP A 1 118 ? 2.550 -3.504 -25.051 1.00 96.81 118 ASP A N 1
ATOM 962 C CA . ASP A 1 118 ? 2.313 -2.062 -25.017 1.00 96.81 118 ASP A CA 1
ATOM 963 C C . ASP A 1 118 ? 3.159 -1.388 -23.929 1.00 96.81 118 A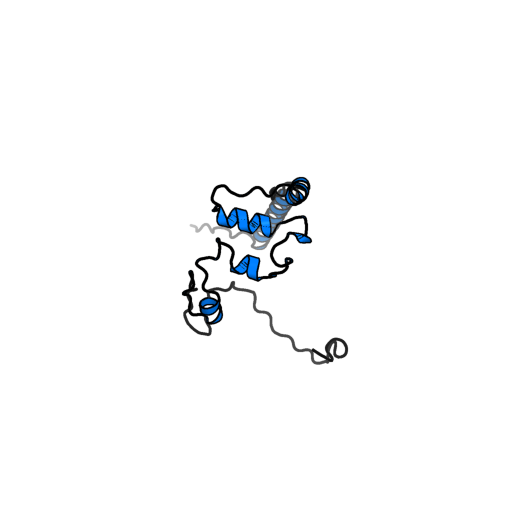SP A C 1
ATOM 965 O O . ASP A 1 118 ? 2.967 -1.633 -22.737 1.00 96.81 118 ASP A O 1
ATOM 969 N N . THR A 1 119 ? 4.074 -0.519 -24.350 1.00 96.81 119 THR A N 1
ATOM 970 C CA . THR A 1 119 ? 4.953 0.261 -23.474 1.00 96.81 119 THR A CA 1
ATOM 971 C C . THR A 1 119 ? 4.455 1.690 -23.250 1.00 96.81 119 THR A C 1
ATOM 973 O O . THR A 1 119 ? 5.133 2.461 -22.587 1.00 96.81 119 THR A O 1
ATOM 976 N N . SER A 1 120 ? 3.254 2.069 -23.714 1.00 96.94 120 SER A N 1
ATOM 977 C CA . SER A 1 120 ? 2.803 3.475 -23.685 1.00 96.94 120 SER A CA 1
ATOM 978 C C . SER A 1 120 ? 2.575 4.084 -22.296 1.00 96.94 120 SER A C 1
ATOM 980 O O . SER A 1 120 ? 2.285 5.272 -22.199 1.00 96.94 120 SER A O 1
ATOM 982 N N . ASN A 1 121 ? 2.589 3.272 -21.235 1.00 96.88 121 ASN A N 1
ATOM 983 C CA . ASN A 1 121 ? 2.499 3.739 -19.844 1.00 96.88 121 ASN A CA 1
ATOM 984 C C . ASN A 1 121 ? 3.886 3.889 -19.188 1.00 96.88 121 ASN A C 1
ATOM 986 O O . ASN A 1 121 ? 3.958 4.122 -17.983 1.00 96.88 121 ASN A O 1
ATOM 990 N N . PHE A 1 122 ? 4.960 3.717 -19.960 1.00 97.00 122 PHE A N 1
ATOM 991 C CA . PHE A 1 122 ? 6.346 3.905 -19.549 1.00 97.00 122 PHE A CA 1
ATOM 992 C C . PHE A 1 122 ? 6.951 5.083 -20.319 1.00 97.00 122 PHE A C 1
ATOM 994 O O . PHE A 1 122 ? 6.485 5.417 -21.408 1.00 97.00 122 PHE A O 1
ATOM 1001 N N . ASP A 1 123 ? 7.977 5.703 -19.740 1.00 97.62 123 ASP A N 1
ATOM 1002 C CA . ASP A 1 123 ? 8.758 6.743 -20.407 1.00 97.62 123 ASP A CA 1
ATOM 1003 C C . ASP A 1 123 ? 9.739 6.123 -21.415 1.00 97.62 123 ASP A C 1
ATOM 1005 O O . ASP A 1 123 ? 10.175 4.980 -21.255 1.00 97.62 123 ASP A O 1
ATOM 1009 N N . ASP A 1 124 ? 10.111 6.896 -22.436 1.00 97.00 124 ASP A N 1
ATOM 1010 C CA . ASP A 1 124 ? 11.146 6.508 -23.392 1.00 97.00 124 ASP A CA 1
ATOM 1011 C C . ASP A 1 124 ? 12.538 6.801 -22.808 1.00 97.00 124 ASP A C 1
ATOM 1013 O O . ASP A 1 124 ? 12.826 7.921 -22.373 1.00 97.00 124 ASP A O 1
ATOM 1017 N N . TYR A 1 125 ? 13.417 5.800 -22.836 1.00 96.44 125 TYR A N 1
ATOM 1018 C CA . TYR A 1 125 ? 14.813 5.903 -22.404 1.00 96.44 125 TYR A CA 1
ATOM 1019 C C . TYR A 1 125 ? 15.760 5.621 -23.576 1.00 96.44 125 TYR A C 1
ATOM 1021 O O . TYR A 1 125 ? 15.377 5.003 -24.568 1.00 96.44 125 TYR A O 1
ATOM 1029 N N . GLU A 1 126 ? 17.008 6.086 -23.475 1.00 97.00 126 GLU A N 1
ATOM 1030 C CA . GLU A 1 126 ? 18.037 5.746 -24.460 1.00 97.00 126 GLU A CA 1
ATOM 1031 C C . GLU A 1 126 ? 18.390 4.255 -24.357 1.00 97.00 126 GLU A C 1
ATOM 1033 O O . GLU A 1 126 ? 18.686 3.742 -23.279 1.00 97.00 126 GLU A O 1
ATOM 1038 N N . GLU A 1 127 ? 18.339 3.556 -25.490 1.00 96.06 127 GLU A N 1
ATOM 1039 C CA . GLU A 1 127 ? 18.607 2.121 -25.558 1.00 96.06 127 GLU A CA 1
ATOM 1040 C C . GLU A 1 127 ? 20.116 1.847 -25.499 1.00 96.06 127 GLU A C 1
ATOM 1042 O O . GLU A 1 127 ? 20.868 2.165 -26.426 1.00 96.06 127 GLU A O 1
ATOM 1047 N N . GLU A 1 128 ? 20.564 1.206 -24.419 1.00 95.69 128 GLU A N 1
ATOM 1048 C CA . GLU A 1 128 ? 21.949 0.770 -24.259 1.00 95.69 128 GLU A CA 1
ATOM 1049 C C . GLU A 1 128 ? 22.138 -0.694 -24.672 1.00 95.69 128 GLU A C 1
ATOM 1051 O O . GLU A 1 128 ? 21.380 -1.594 -24.307 1.00 95.69 128 GLU A O 1
ATOM 1056 N N . VAL A 1 129 ? 23.220 -0.971 -25.404 1.00 95.88 129 VAL A N 1
ATOM 1057 C CA . VAL A 1 129 ? 23.564 -2.345 -25.785 1.00 95.88 129 VAL A CA 1
ATOM 1058 C C . VAL A 1 129 ? 24.038 -3.118 -24.556 1.00 95.88 129 VAL A C 1
ATOM 1060 O O . VAL A 1 129 ? 25.058 -2.772 -23.956 1.00 95.88 129 VAL A O 1
ATOM 1063 N N . LEU A 1 130 ? 23.365 -4.227 -24.244 1.00 95.12 130 LEU A N 1
ATOM 1064 C CA . LEU A 1 130 ? 23.808 -5.166 -23.213 1.00 95.12 130 LEU A CA 1
ATOM 1065 C C . LEU A 1 130 ? 25.179 -5.759 -23.581 1.00 95.12 130 LEU A C 1
ATOM 1067 O O . LEU A 1 130 ? 25.314 -6.530 -24.533 1.00 95.12 130 LEU A O 1
ATOM 1071 N N . ARG A 1 131 ? 26.215 -5.400 -22.813 1.00 94.25 131 ARG A N 1
ATOM 1072 C CA . ARG A 1 131 ? 27.589 -5.883 -23.014 1.00 94.25 131 ARG A CA 1
ATOM 1073 C C . ARG A 1 131 ? 27.881 -7.069 -22.106 1.00 94.25 131 ARG A C 1
ATOM 1075 O O . ARG A 1 131 ? 28.096 -6.905 -20.908 1.00 94.25 131 ARG A O 1
ATOM 1082 N N . ILE A 1 132 ? 27.961 -8.257 -22.694 1.00 94.00 132 ILE A N 1
ATOM 1083 C CA . ILE A 1 132 ? 28.395 -9.465 -21.987 1.00 94.00 132 ILE A CA 1
ATOM 1084 C C . ILE A 1 132 ? 29.928 -9.523 -22.019 1.00 94.00 132 ILE A C 1
ATOM 1086 O O . ILE A 1 132 ? 30.540 -9.454 -23.086 1.00 94.00 132 ILE A O 1
ATOM 1090 N N . SER A 1 133 ? 30.561 -9.613 -20.846 1.00 93.50 133 SER A N 1
ATOM 1091 C CA . SER A 1 133 ? 32.020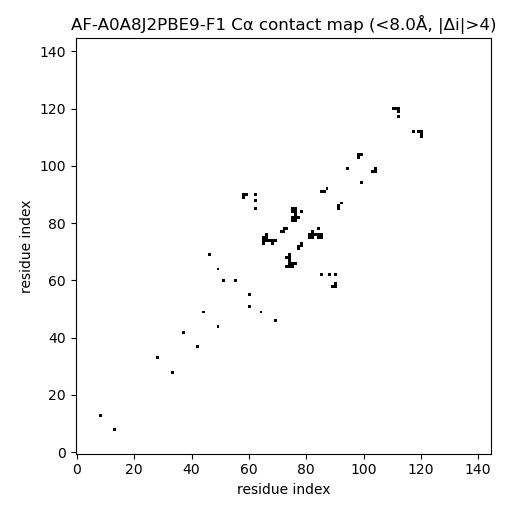 -9.719 -20.746 1.00 93.50 133 SER A CA 1
ATOM 1092 C C . SER A 1 133 ? 32.501 -11.085 -21.245 1.00 93.50 133 SER A C 1
ATOM 1094 O O . SER A 1 133 ? 31.879 -12.103 -20.966 1.00 93.50 133 SER A O 1
ATOM 1096 N N . SER A 1 134 ? 33.645 -11.123 -21.934 1.00 94.88 134 SER A N 1
ATOM 1097 C CA . SER A 1 134 ? 34.318 -12.378 -22.311 1.00 94.88 134 SER A CA 1
ATOM 1098 C C . SER A 1 134 ? 34.957 -13.106 -21.124 1.00 94.88 134 SER A C 1
ATOM 1100 O O . SER A 1 134 ? 35.384 -14.249 -21.254 1.00 94.88 134 SER A O 1
ATOM 1102 N N . THR A 1 135 ? 35.048 -12.439 -19.976 1.00 95.31 135 THR A N 1
ATOM 1103 C CA . THR A 1 135 ? 35.617 -12.972 -18.738 1.00 95.31 135 THR A CA 1
ATOM 1104 C C . THR A 1 135 ? 34.560 -12.970 -17.654 1.00 95.31 135 THR A C 1
ATOM 1106 O O . THR A 1 135 ? 33.819 -11.995 -17.533 1.00 95.31 135 THR A O 1
ATOM 1109 N N . GLU A 1 136 ? 34.551 -14.005 -16.825 1.00 93.94 136 GLU A N 1
ATOM 1110 C CA . GLU A 1 136 ? 33.708 -14.051 -15.638 1.00 93.94 136 GLU A CA 1
ATOM 1111 C C . GLU A 1 136 ? 34.065 -12.895 -14.688 1.00 93.94 136 GLU A C 1
ATOM 1113 O O . GLU A 1 136 ? 35.237 -12.642 -14.390 1.00 93.94 136 GLU A O 1
ATOM 1118 N N . ARG A 1 137 ? 33.053 -12.146 -14.250 1.00 94.56 137 ARG A N 1
ATOM 1119 C CA . ARG A 1 137 ? 33.207 -11.004 -13.345 1.00 94.56 137 ARG A CA 1
ATOM 1120 C C . ARG A 1 137 ? 32.483 -11.311 -12.046 1.00 94.56 137 ARG A C 1
ATOM 1122 O O . ARG A 1 137 ? 31.350 -11.768 -12.078 1.00 94.56 137 ARG A O 1
ATOM 1129 N N . CYS A 1 138 ? 33.138 -11.018 -10.925 1.00 93.25 138 CYS A N 1
ATOM 1130 C CA . CYS A 1 138 ? 32.531 -11.058 -9.593 1.00 93.25 138 CYS A CA 1
ATOM 1131 C C . CYS A 1 138 ? 31.945 -12.431 -9.184 1.00 93.25 138 CYS A C 1
ATOM 1133 O O . CYS A 1 138 ? 30.965 -12.505 -8.451 1.00 93.25 138 CYS A O 1
ATOM 1135 N N . ALA A 1 139 ? 32.541 -13.534 -9.655 1.00 94.81 139 ALA A N 1
ATOM 1136 C CA . ALA A 1 139 ? 32.030 -14.890 -9.425 1.00 94.81 139 ALA A CA 1
ATOM 1137 C C . ALA A 1 139 ? 31.893 -15.256 -7.940 1.00 94.81 139 ALA A C 1
ATOM 1139 O O . ALA A 1 139 ? 30.981 -15.975 -7.551 1.00 94.81 139 ALA A O 1
ATOM 1140 N N . LYS A 1 140 ? 32.811 -14.767 -7.097 1.00 96.69 140 LYS A N 1
ATOM 1141 C CA . LYS A 1 140 ? 32.795 -15.059 -5.658 1.00 96.69 140 LYS A CA 1
ATOM 1142 C C . LYS A 1 140 ? 31.689 -14.290 -4.946 1.00 96.69 140 LYS A C 1
ATOM 1144 O O . LYS A 1 140 ? 31.089 -14.811 -4.017 1.00 96.69 140 LYS A O 1
ATOM 1149 N N . GLU A 1 141 ? 31.446 -13.056 -5.370 1.00 97.38 141 GLU A N 1
ATOM 1150 C CA . GLU A 1 141 ? 30.451 -12.155 -4.797 1.00 97.38 141 GLU A CA 1
ATOM 1151 C C . GLU A 1 141 ? 29.022 -12.586 -5.142 1.00 97.38 141 GLU A C 1
ATOM 1153 O O . GLU A 1 141 ? 28.119 -12.403 -4.331 1.00 97.38 141 GLU A O 1
ATOM 1158 N N . PHE A 1 142 ? 28.831 -13.185 -6.318 1.00 96.38 142 PHE A N 1
ATOM 1159 C CA . PHE A 1 142 ? 27.535 -13.668 -6.802 1.00 96.38 142 PHE A CA 1
ATOM 1160 C C . PHE A 1 142 ? 27.412 -15.201 -6.774 1.00 96.38 142 PHE A C 1
ATOM 1162 O O . PHE A 1 142 ? 26.601 -15.758 -7.507 1.00 96.38 142 PHE A O 1
ATOM 1169 N N . ALA A 1 143 ? 28.196 -15.896 -5.941 1.00 96.06 143 ALA A N 1
ATOM 1170 C CA . ALA A 1 143 ? 28.219 -17.363 -5.905 1.00 96.06 143 ALA A CA 1
ATOM 1171 C C . ALA A 1 143 ? 26.865 -18.002 -5.526 1.00 96.06 143 ALA A C 1
ATOM 1173 O O . ALA A 1 143 ? 26.581 -19.115 -5.959 1.00 96.06 143 ALA A O 1
ATOM 1174 N N . ASP A 1 144 ? 26.040 -17.280 -4.761 1.00 95.81 144 ASP A N 1
ATOM 1175 C CA . ASP A 1 144 ? 24.727 -17.723 -4.271 1.00 95.81 144 ASP A CA 1
ATOM 1176 C C . ASP A 1 144 ? 23.564 -16.863 -4.811 1.00 95.81 144 ASP A C 1
ATOM 1178 O O . ASP A 1 144 ? 22.491 -16.836 -4.202 1.00 95.81 144 ASP A O 1
ATOM 1182 N N . PHE A 1 145 ? 23.790 -16.097 -5.889 1.00 91.44 145 PHE A N 1
ATOM 1183 C CA . PHE A 1 145 ? 22.754 -15.243 -6.485 1.00 91.44 145 PHE A CA 1
ATOM 1184 C C . PHE A 1 145 ? 21.639 -16.057 -7.157 1.00 91.44 145 PHE A C 1
ATOM 1186 O O . PHE A 1 145 ? 21.957 -17.043 -7.861 1.00 91.44 145 PHE A O 1
#